Protein AF-A0AAQ4PW75-F1 (afdb_monomer)

pLDDT: mean 79.03, std 13.46, range [34.66, 91.44]

Structure (mmCIF, N/CA/C/O backbone):
data_AF-A0AAQ4PW75-F1
#
_entry.id   AF-A0AAQ4PW75-F1
#
loop_
_atom_site.group_PDB
_atom_site.id
_atom_site.type_symbol
_atom_site.label_atom_id
_atom_site.label_alt_id
_atom_site.label_comp_id
_atom_site.label_asym_id
_atom_site.label_entity_id
_atom_site.label_seq_id
_atom_site.pdbx_PDB_ins_code
_atom_site.Cartn_x
_atom_site.Cartn_y
_atom_site.Cartn_z
_atom_site.occupancy
_atom_site.B_iso_or_equiv
_atom_site.auth_seq_id
_atom_site.auth_comp_id
_atom_site.auth_asym_id
_atom_site.auth_atom_id
_atom_site.pdbx_PDB_model_num
ATOM 1 N N . MET A 1 1 ? -12.709 -13.577 1.153 1.00 59.62 1 MET A N 1
ATOM 2 C CA . MET A 1 1 ? -12.041 -13.855 2.446 1.00 59.62 1 MET A CA 1
ATOM 3 C C . MET A 1 1 ? -11.429 -12.568 2.978 1.00 59.62 1 MET A C 1
ATOM 5 O O . ME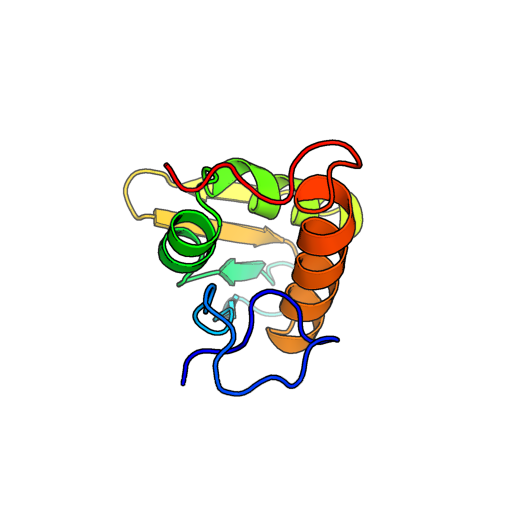T A 1 1 ? -10.491 -12.052 2.380 1.00 59.62 1 MET A O 1
ATOM 9 N N . SER A 1 2 ? -11.986 -12.029 4.055 1.00 66.00 2 SER A N 1
ATOM 10 C CA . SER A 1 2 ? -11.457 -10.877 4.794 1.00 66.00 2 SER A CA 1
ATOM 11 C C . SER A 1 2 ? -10.416 -11.337 5.820 1.00 66.00 2 SER A C 1
ATOM 13 O O . SER A 1 2 ? -10.598 -12.373 6.455 1.00 66.00 2 SER A O 1
ATOM 15 N N . VAL A 1 3 ? -9.325 -10.588 5.957 1.00 75.94 3 VAL A N 1
ATOM 16 C CA . VAL A 1 3 ? -8.239 -10.812 6.920 1.00 75.94 3 VAL A CA 1
ATOM 17 C C . VAL A 1 3 ? -8.288 -9.773 8.032 1.00 75.94 3 VAL A C 1
ATOM 19 O O . VAL A 1 3 ? -8.828 -8.682 7.852 1.00 75.94 3 VAL A O 1
ATOM 22 N N . ASN A 1 4 ? -7.725 -10.103 9.188 1.00 77.81 4 ASN A N 1
ATOM 23 C CA . ASN A 1 4 ? -7.578 -9.139 10.271 1.00 77.81 4 ASN A CA 1
ATOM 24 C C . ASN A 1 4 ? -6.607 -8.035 9.834 1.00 77.81 4 ASN A C 1
ATOM 26 O O . ASN A 1 4 ? -5.581 -8.328 9.219 1.00 77.81 4 ASN A O 1
ATOM 30 N N . VAL A 1 5 ? -6.937 -6.778 10.153 1.00 72.75 5 VAL A N 1
ATOM 31 C CA . VAL A 1 5 ? -6.083 -5.614 9.845 1.00 72.75 5 VAL A CA 1
ATOM 32 C C . VAL A 1 5 ? -4.695 -5.769 10.472 1.00 72.75 5 VAL A C 1
ATOM 34 O O . VAL A 1 5 ? -3.697 -5.426 9.849 1.00 72.75 5 VAL A O 1
ATOM 37 N N . ASN A 1 6 ? -4.622 -6.342 11.675 1.00 69.19 6 ASN A N 1
ATOM 38 C CA . ASN A 1 6 ? -3.368 -6.747 12.291 1.00 69.19 6 ASN A CA 1
ATOM 39 C C . ASN A 1 6 ? -3.220 -8.271 12.197 1.00 69.19 6 ASN A C 1
ATOM 41 O O . ASN A 1 6 ? -3.922 -9.002 12.898 1.00 69.19 6 ASN A O 1
ATOM 45 N N . ARG A 1 7 ? -2.289 -8.758 11.367 1.00 66.12 7 ARG A N 1
ATOM 46 C CA . ARG A 1 7 ? -2.040 -10.204 11.227 1.00 66.12 7 ARG A CA 1
ATOM 47 C C . ARG A 1 7 ? -1.395 -10.835 12.464 1.00 66.12 7 ARG A C 1
ATOM 49 O O . ARG A 1 7 ? -1.465 -12.050 12.603 1.00 66.12 7 ARG A O 1
ATOM 56 N N . SER A 1 8 ? -0.814 -10.047 13.378 1.00 66.00 8 SER A N 1
ATOM 57 C CA . SER A 1 8 ? -0.356 -10.566 14.678 1.00 66.00 8 SER A CA 1
ATOM 58 C C . SER A 1 8 ? -1.503 -10.892 15.631 1.00 66.00 8 SER A C 1
ATOM 60 O O . SER A 1 8 ? -1.282 -11.617 16.594 1.00 66.00 8 SER A O 1
ATOM 62 N N . VAL A 1 9 ? -2.712 -10.379 15.386 1.00 65.00 9 VAL A N 1
ATOM 63 C CA . VAL A 1 9 ? -3.882 -10.684 16.210 1.00 65.00 9 VAL A CA 1
ATOM 64 C C . VAL A 1 9 ? -4.707 -11.747 15.495 1.00 65.00 9 VAL A C 1
ATOM 66 O O . VAL A 1 9 ? -5.429 -11.456 14.543 1.00 65.00 9 VAL A O 1
ATOM 69 N N . SER A 1 10 ? -4.613 -12.990 15.963 1.00 63.88 10 SER A N 1
ATOM 70 C CA . SER A 1 10 ? -5.372 -14.145 15.459 1.00 63.88 10 SER A CA 1
ATOM 71 C C . SER A 1 10 ? -6.794 -14.245 16.034 1.00 63.88 10 SER A C 1
ATOM 73 O O . SER A 1 10 ? -7.411 -15.307 15.996 1.00 63.88 10 SER A O 1
ATOM 75 N N . ASP A 1 11 ? -7.332 -13.144 16.561 1.00 70.50 11 ASP A N 1
ATOM 76 C CA . ASP A 1 11 ? -8.665 -13.105 17.157 1.00 70.50 11 ASP A CA 1
ATOM 77 C C . ASP A 1 11 ? -9.762 -13.171 16.073 1.00 70.50 11 ASP A C 1
ATOM 79 O O . ASP A 1 11 ? -9.808 -12.341 15.160 1.00 70.50 11 ASP A O 1
ATOM 83 N N . GLN A 1 12 ? -10.655 -14.165 16.132 1.00 62.72 12 GLN A N 1
ATOM 84 C CA . GLN A 1 12 ? -11.735 -14.324 15.140 1.00 62.72 12 GLN A CA 1
ATOM 85 C C . GLN A 1 12 ? -12.798 -13.212 15.210 1.00 62.72 12 GLN A C 1
ATOM 87 O O . GLN A 1 12 ? -13.446 -12.911 14.193 1.00 62.72 12 GLN A O 1
ATOM 92 N N . PHE A 1 13 ? -12.946 -12.577 16.375 1.00 65.25 13 PHE A N 1
ATOM 93 C CA . PHE A 1 13 ? -13.875 -11.480 16.646 1.00 65.25 13 PHE A CA 1
ATOM 94 C C . PHE A 1 13 ? -13.232 -10.108 16.455 1.00 65.25 13 PHE A C 1
ATOM 96 O O . PHE A 1 13 ? -13.833 -9.091 16.810 1.00 65.25 13 PHE A O 1
ATOM 103 N N . TYR A 1 14 ? -12.039 -10.052 15.854 1.00 69.75 14 TYR A N 1
ATOM 104 C CA . TYR A 1 14 ? -11.365 -8.791 15.606 1.00 69.75 14 TYR A CA 1
ATOM 105 C C . TYR A 1 14 ? -12.280 -7.838 14.826 1.00 69.75 14 TYR A C 1
ATOM 107 O O . TYR A 1 14 ? -12.724 -8.128 13.710 1.00 69.75 14 TYR A O 1
ATOM 115 N N . ARG A 1 15 ? -12.586 -6.701 15.463 1.00 66.94 15 ARG A N 1
ATOM 116 C CA . ARG A 1 15 ? -13.609 -5.740 15.027 1.00 66.94 15 ARG A CA 1
ATOM 117 C C . ARG A 1 15 ? -13.264 -5.076 13.691 1.00 66.94 15 ARG A C 1
ATOM 119 O O . ARG A 1 15 ? -14.165 -4.707 12.946 1.00 66.94 15 ARG A O 1
ATOM 126 N N . TYR A 1 16 ? -11.973 -4.963 13.374 1.00 73.50 16 TYR A N 1
ATOM 127 C CA . TYR A 1 16 ? -11.477 -4.322 12.156 1.00 73.50 16 TYR A CA 1
ATOM 128 C C . TYR A 1 16 ? -10.938 -5.362 11.174 1.00 73.50 16 TYR A C 1
ATOM 130 O O . TYR A 1 16 ? -9.805 -5.838 11.285 1.00 73.50 16 TYR A O 1
ATOM 138 N N . LYS A 1 17 ? -11.767 -5.721 10.194 1.00 74.75 17 LYS A N 1
ATOM 139 C CA . LYS A 1 17 ? -11.396 -6.635 9.110 1.00 74.75 17 LYS A CA 1
ATOM 140 C C . LYS A 1 17 ? -11.122 -5.850 7.834 1.00 74.75 17 LYS A C 1
ATOM 142 O O . LYS A 1 17 ? -11.764 -4.845 7.554 1.00 74.75 17 LYS A O 1
ATOM 147 N N . MET A 1 18 ? -10.172 -6.342 7.057 1.00 80.69 18 MET A N 1
ATOM 148 C CA . MET A 1 18 ? -9.709 -5.760 5.806 1.00 80.69 18 MET A CA 1
ATOM 149 C C . MET A 1 18 ? -9.773 -6.835 4.709 1.00 80.69 18 MET A C 1
ATOM 151 O O . MET A 1 18 ? -9.508 -8.011 4.973 1.00 80.69 18 MET A O 1
ATOM 155 N N . PRO A 1 19 ? -10.104 -6.492 3.459 1.00 85.44 19 PRO A N 1
ATOM 156 C CA . PRO A 1 19 ? -9.975 -7.437 2.359 1.00 85.44 19 PRO A CA 1
ATOM 157 C C . PRO A 1 19 ? -8.497 -7.701 2.040 1.00 85.44 19 PRO A C 1
ATOM 159 O O . PRO A 1 19 ? -7.642 -6.835 2.219 1.00 85.44 19 PRO A O 1
ATOM 162 N N . ARG A 1 20 ? -8.170 -8.904 1.551 1.00 84.69 20 ARG A N 1
ATOM 163 C CA . ARG A 1 20 ? -6.797 -9.190 1.105 1.00 84.69 20 ARG A CA 1
ATOM 164 C C . ARG A 1 20 ? -6.412 -8.262 -0.047 1.00 84.69 20 ARG A C 1
ATOM 166 O O . ARG A 1 20 ? -7.240 -7.951 -0.906 1.00 84.69 20 ARG A O 1
ATOM 173 N N . LEU A 1 21 ? -5.151 -7.838 -0.054 1.00 87.31 21 LEU A N 1
ATOM 174 C CA . LEU A 1 21 ? -4.614 -7.017 -1.128 1.00 87.31 21 LEU A CA 1
ATOM 175 C C . LEU A 1 21 ? -4.528 -7.861 -2.401 1.00 87.31 21 LEU A C 1
ATOM 177 O O . LEU A 1 21 ? -3.968 -8.955 -2.398 1.00 87.31 21 LEU A O 1
ATOM 181 N N . ILE A 1 22 ? -5.104 -7.344 -3.484 1.00 89.00 22 ILE A N 1
ATOM 182 C CA . ILE A 1 22 ? -5.080 -7.987 -4.797 1.00 89.00 22 ILE A CA 1
ATOM 183 C C . ILE A 1 22 ? -4.183 -7.148 -5.691 1.00 89.00 22 ILE A C 1
ATOM 185 O O . ILE A 1 22 ? -4.514 -6.007 -6.027 1.00 89.00 22 ILE A O 1
ATOM 189 N N . ALA A 1 23 ? -3.052 -7.734 -6.064 1.00 89.81 23 ALA A N 1
ATOM 190 C CA . ALA A 1 23 ? -2.110 -7.164 -7.005 1.00 89.81 23 ALA A CA 1
ATOM 191 C C . ALA A 1 23 ? -2.057 -8.032 -8.260 1.00 89.81 23 ALA A C 1
ATOM 193 O O . ALA A 1 23 ? -2.043 -9.260 -8.184 1.00 89.81 23 ALA A O 1
ATOM 194 N N . LYS A 1 24 ? -2.029 -7.376 -9.413 1.00 90.44 24 LYS A N 1
ATOM 195 C CA . LYS A 1 24 ? -1.903 -7.986 -10.726 1.00 90.44 24 LYS A CA 1
ATOM 196 C C . LYS A 1 24 ? -0.637 -7.455 -11.373 1.00 90.44 24 LYS A C 1
ATOM 198 O O . LYS A 1 24 ? -0.517 -6.258 -11.607 1.00 90.44 24 LYS A O 1
ATOM 203 N N . VAL A 1 25 ? 0.296 -8.342 -11.675 1.00 90.44 25 VAL A N 1
ATOM 204 C CA . VAL A 1 25 ? 1.498 -7.971 -12.418 1.00 90.44 25 VAL A CA 1
ATOM 205 C C . VAL A 1 25 ? 1.150 -7.921 -13.905 1.00 90.44 25 VAL A C 1
ATOM 207 O O . VAL A 1 25 ? 0.628 -8.882 -14.465 1.00 90.44 25 VAL A O 1
ATOM 210 N N . GLU A 1 26 ? 1.405 -6.783 -14.537 1.00 89.00 26 GLU A N 1
ATOM 211 C CA . GLU A 1 26 ? 1.244 -6.553 -15.966 1.00 89.00 26 GLU A CA 1
ATOM 212 C C . GLU A 1 26 ? 2.586 -6.193 -16.608 1.00 89.00 26 GLU A C 1
ATOM 214 O O . GLU A 1 26 ? 3.444 -5.562 -15.999 1.00 89.00 26 GLU A O 1
ATOM 219 N N . GLY A 1 27 ? 2.768 -6.572 -17.872 1.00 84.06 27 GLY A N 1
ATOM 220 C CA . GLY A 1 27 ? 4.027 -6.372 -18.590 1.00 84.06 27 GLY A CA 1
ATOM 221 C C . GLY A 1 27 ? 5.032 -7.513 -18.399 1.00 84.06 27 GLY A C 1
ATOM 222 O O . GLY A 1 27 ? 4.869 -8.396 -17.559 1.00 84.06 27 GLY A O 1
ATOM 223 N N . LYS A 1 28 ? 6.062 -7.519 -19.248 1.00 81.81 28 LYS A N 1
ATOM 224 C CA . LYS A 1 28 ? 7.176 -8.479 -19.241 1.00 81.81 28 LYS A CA 1
ATOM 225 C C . LYS A 1 28 ? 8.473 -7.737 -19.582 1.00 81.81 28 LYS A C 1
ATOM 227 O O . LYS A 1 28 ? 8.438 -6.753 -20.321 1.00 81.81 28 LYS A O 1
ATOM 232 N N . GLY A 1 29 ? 9.606 -8.198 -19.054 1.00 83.31 29 GLY A N 1
ATOM 233 C CA . GLY A 1 29 ? 10.912 -7.561 -19.270 1.00 83.31 29 GLY A CA 1
ATOM 234 C C . GLY A 1 29 ? 11.015 -6.179 -18.611 1.00 83.31 29 GLY A C 1
ATOM 235 O O . GLY A 1 29 ? 10.548 -5.992 -17.491 1.00 83.31 29 GLY A O 1
ATOM 236 N N . ASN A 1 30 ? 11.583 -5.199 -19.320 1.00 79.31 30 ASN A N 1
ATOM 237 C CA . ASN A 1 30 ? 11.836 -3.842 -18.804 1.00 79.31 30 ASN A CA 1
ATOM 238 C C . ASN A 1 30 ? 10.570 -3.008 -18.514 1.00 79.31 30 ASN A C 1
ATOM 240 O O . ASN A 1 30 ? 10.674 -1.930 -17.940 1.00 79.31 30 ASN A O 1
ATOM 244 N N . GLY A 1 31 ? 9.384 -3.483 -18.912 1.00 83.62 31 GLY A N 1
ATOM 245 C CA . GLY A 1 31 ? 8.103 -2.789 -18.725 1.00 83.62 31 GLY A CA 1
ATOM 246 C C . GLY A 1 31 ? 7.179 -3.429 -17.688 1.00 83.62 31 GLY A C 1
ATOM 247 O O . GLY A 1 31 ? 5.965 -3.239 -17.771 1.00 83.62 31 GLY A O 1
ATOM 248 N N . ILE A 1 32 ? 7.711 -4.248 -16.775 1.00 90.94 32 ILE A N 1
ATOM 249 C CA . ILE A 1 32 ? 6.902 -4.908 -15.747 1.00 90.94 32 ILE A CA 1
ATOM 250 C C . ILE A 1 32 ? 6.398 -3.901 -14.705 1.00 90.94 32 ILE A C 1
ATOM 252 O O . ILE A 1 32 ? 7.151 -3.090 -14.162 1.00 90.94 32 ILE A O 1
ATOM 256 N N . LYS A 1 33 ? 5.100 -3.954 -14.431 1.00 91.38 33 LYS A N 1
ATOM 257 C CA . LYS A 1 33 ? 4.388 -3.067 -13.515 1.00 91.38 33 LYS A CA 1
ATOM 258 C C . LYS A 1 33 ? 3.372 -3.863 -12.720 1.00 91.38 33 LYS A C 1
ATOM 260 O O . LYS A 1 33 ? 2.732 -4.772 -13.230 1.00 91.38 33 LYS A O 1
ATOM 265 N N . THR A 1 34 ? 3.185 -3.499 -11.470 1.00 91.44 34 THR A N 1
ATOM 266 C CA . THR A 1 34 ? 2.232 -4.143 -10.579 1.00 91.44 34 THR A CA 1
ATOM 267 C C . THR A 1 34 ? 1.047 -3.220 -10.365 1.00 91.44 34 THR A C 1
ATOM 269 O O . THR A 1 34 ? 1.194 -2.111 -9.864 1.00 91.44 34 THR A O 1
ATOM 272 N N . VAL A 1 35 ? -0.137 -3.674 -10.757 1.00 90.88 35 VAL A N 1
ATOM 273 C CA . VAL A 1 35 ? -1.402 -2.958 -10.610 1.00 90.88 35 VAL A CA 1
ATOM 274 C C . VAL A 1 35 ? -2.127 -3.482 -9.379 1.00 90.88 35 VAL A C 1
ATOM 276 O O . VAL A 1 35 ? -2.482 -4.656 -9.305 1.00 90.88 35 VAL A O 1
ATOM 279 N N . ILE A 1 36 ? -2.377 -2.615 -8.410 1.00 90.75 36 ILE A N 1
ATOM 280 C CA . ILE A 1 36 ? -3.141 -2.933 -7.210 1.00 90.75 36 ILE A CA 1
ATOM 281 C C . ILE A 1 36 ? -4.603 -2.608 -7.501 1.00 90.75 36 ILE A C 1
ATOM 283 O O . ILE A 1 36 ? -4.980 -1.446 -7.643 1.00 90.75 36 ILE A O 1
ATOM 287 N N . VAL A 1 37 ? -5.420 -3.653 -7.616 1.00 89.38 37 VAL A N 1
ATOM 288 C CA . VAL A 1 37 ? -6.826 -3.537 -8.033 1.00 89.38 37 VAL A CA 1
ATOM 289 C C . VAL A 1 37 ? -7.711 -3.143 -6.853 1.00 89.38 37 VAL A C 1
ATOM 291 O O . VAL A 1 37 ? -8.602 -2.317 -6.986 1.00 89.38 37 VAL A O 1
ATOM 294 N N . ASN A 1 38 ? -7.443 -3.711 -5.676 1.00 89.56 38 ASN A N 1
ATOM 295 C CA . ASN A 1 38 ? -8.313 -3.587 -4.504 1.00 89.56 38 ASN A CA 1
ATOM 296 C C . ASN A 1 38 ? -7.852 -2.506 -3.510 1.00 89.56 38 ASN A C 1
ATOM 298 O O . ASN A 1 38 ? -8.082 -2.610 -2.305 1.00 89.56 38 ASN A O 1
ATOM 302 N N . MET A 1 39 ? -7.122 -1.497 -3.989 1.00 87.38 39 MET A N 1
ATOM 303 C CA . MET A 1 39 ? -6.489 -0.511 -3.113 1.00 87.38 39 MET A CA 1
ATOM 304 C C . MET A 1 39 ? -7.513 0.353 -2.373 1.00 87.38 39 MET A C 1
ATOM 306 O O . MET A 1 39 ? -7.329 0.659 -1.198 1.00 87.38 39 MET A O 1
ATOM 310 N N . VAL A 1 40 ? -8.598 0.729 -3.054 1.00 87.19 40 VAL A N 1
ATOM 311 C CA . VAL A 1 40 ? -9.654 1.592 -2.507 1.00 87.19 40 VAL A CA 1
ATOM 312 C C . VAL A 1 40 ? -10.379 0.913 -1.355 1.00 87.19 40 VAL A C 1
ATOM 314 O O . VAL A 1 40 ? -10.581 1.528 -0.314 1.00 87.19 40 VAL A O 1
ATOM 317 N N . ASP A 1 41 ? -10.731 -0.358 -1.508 1.00 87.19 41 ASP A N 1
ATOM 318 C CA . ASP A 1 41 ? -11.389 -1.151 -0.471 1.00 87.19 41 ASP A CA 1
ATOM 319 C C . ASP A 1 41 ? -10.503 -1.353 0.760 1.00 87.19 41 ASP A C 1
ATOM 321 O O . ASP A 1 41 ? -10.963 -1.197 1.892 1.00 87.19 41 ASP A O 1
ATOM 325 N N . VAL A 1 42 ? -9.211 -1.636 0.555 1.00 85.75 42 VAL A N 1
ATOM 326 C CA . VAL A 1 42 ? -8.240 -1.711 1.658 1.00 85.75 42 VAL A CA 1
ATOM 327 C C . VAL A 1 42 ? -8.134 -0.360 2.366 1.00 85.75 42 VAL A C 1
ATOM 329 O O . VAL A 1 42 ? -8.163 -0.294 3.591 1.00 85.75 42 VAL A O 1
ATOM 332 N N . ALA A 1 43 ? -8.059 0.731 1.608 1.00 84.31 43 ALA A N 1
ATOM 333 C CA . ALA A 1 43 ? -7.948 2.078 2.149 1.00 84.31 43 ALA A CA 1
ATOM 334 C C . ALA A 1 43 ? -9.211 2.500 2.929 1.00 84.31 43 ALA A C 1
ATOM 336 O O . ALA A 1 43 ? -9.102 3.038 4.033 1.00 84.31 43 ALA A O 1
ATOM 337 N N . LYS A 1 44 ? -10.405 2.154 2.425 1.00 83.75 44 LYS A N 1
ATOM 338 C CA . LYS A 1 44 ? -11.689 2.315 3.127 1.00 83.75 44 LYS A CA 1
ATOM 339 C C . LYS A 1 44 ? -11.715 1.543 4.443 1.00 83.75 44 LYS A C 1
ATOM 341 O O . LYS A 1 44 ? -12.096 2.111 5.460 1.00 83.75 44 LYS A O 1
ATOM 346 N N . ALA A 1 45 ? -11.252 0.291 4.455 1.00 82.94 45 ALA A N 1
ATOM 347 C CA . ALA A 1 45 ? -11.165 -0.504 5.683 1.00 82.94 45 ALA A CA 1
ATOM 348 C C . ALA A 1 45 ? -10.216 0.116 6.727 1.00 82.94 45 ALA A C 1
ATOM 350 O O . ALA A 1 45 ? -10.408 -0.069 7.926 1.00 82.94 45 ALA A O 1
ATOM 351 N N . LEU A 1 46 ? -9.212 0.873 6.277 1.00 77.88 46 LEU A N 1
ATOM 352 C CA . LEU A 1 46 ? -8.262 1.595 7.124 1.00 77.88 46 LEU A CA 1
ATOM 353 C C . LEU A 1 46 ? -8.696 3.035 7.453 1.00 77.88 46 LEU A C 1
ATOM 355 O O . LEU A 1 46 ? -7.956 3.730 8.147 1.00 77.88 46 LEU A O 1
ATOM 359 N N . ASN A 1 47 ? -9.849 3.510 6.957 1.00 78.94 47 ASN A N 1
ATOM 360 C CA . ASN A 1 47 ? -10.270 4.918 7.039 1.00 78.94 47 ASN A CA 1
ATOM 361 C C . ASN A 1 47 ? -9.181 5.913 6.585 1.00 78.94 47 ASN A C 1
ATOM 363 O O . ASN A 1 47 ? -9.019 7.010 7.129 1.00 78.94 47 ASN A O 1
ATOM 367 N N . ARG A 1 48 ? -8.391 5.534 5.579 1.00 79.12 48 ARG A N 1
ATOM 368 C CA . ARG A 1 48 ? -7.324 6.369 5.016 1.00 79.12 48 ARG A CA 1
ATOM 369 C C . ARG A 1 48 ? -7.480 6.454 3.506 1.00 79.12 48 ARG A C 1
ATOM 371 O O . ARG A 1 48 ? -7.992 5.518 2.904 1.00 79.12 48 ARG A O 1
ATOM 378 N N . PRO A 1 49 ? -7.043 7.545 2.857 1.00 84.50 49 PRO A N 1
ATOM 379 C CA . PRO A 1 49 ? -7.100 7.591 1.411 1.00 84.50 49 PRO A CA 1
ATOM 380 C C . PRO A 1 49 ? -6.026 6.671 0.799 1.00 84.50 49 PRO A C 1
ATOM 382 O O . PRO A 1 49 ? -4.913 6.578 1.327 1.00 84.50 49 PRO A O 1
ATOM 385 N N . PRO A 1 50 ? -6.329 6.009 -0.332 1.00 84.88 50 PRO A N 1
ATOM 386 C CA . PRO A 1 50 ? -5.462 5.011 -0.978 1.00 84.88 50 PRO A CA 1
ATOM 387 C C . PRO A 1 50 ? -4.143 5.585 -1.518 1.00 84.88 50 PRO A C 1
ATOM 389 O O . PRO A 1 50 ? -3.204 4.842 -1.812 1.00 84.88 50 PRO A O 1
ATOM 392 N N . THR A 1 51 ? -4.037 6.911 -1.613 1.00 85.38 51 THR A N 1
ATOM 393 C CA . THR A 1 51 ? -2.822 7.623 -2.023 1.00 85.38 51 THR A CA 1
ATOM 394 C C . THR A 1 51 ? -1.657 7.413 -1.054 1.00 85.38 51 THR A C 1
ATOM 396 O O . THR A 1 51 ? -0.523 7.278 -1.509 1.00 85.38 51 THR A O 1
ATOM 399 N N . TYR A 1 52 ? -1.908 7.323 0.258 1.00 85.88 52 TYR A N 1
ATOM 400 C CA . TYR A 1 52 ? -0.854 7.115 1.263 1.00 85.88 52 TYR A CA 1
ATOM 401 C C . TYR A 1 52 ? -0.147 5.763 1.113 1.00 85.88 52 TYR A C 1
ATOM 403 O O . TYR A 1 52 ? 1.057 5.761 0.850 1.00 85.88 52 TYR A O 1
ATOM 411 N N . PRO A 1 53 ? -0.848 4.621 1.239 1.00 86.12 53 PRO A N 1
ATOM 412 C CA . PRO A 1 53 ? -0.215 3.313 1.117 1.00 86.12 53 PRO A CA 1
ATOM 413 C C . PRO A 1 53 ? 0.384 3.079 -0.280 1.00 86.12 53 PRO A C 1
ATOM 415 O O . PRO A 1 53 ? 1.451 2.483 -0.386 1.00 86.12 53 PRO A O 1
ATOM 418 N N . THR A 1 54 ? -0.201 3.639 -1.347 1.00 86.81 54 THR A N 1
ATOM 419 C CA . THR A 1 54 ? 0.413 3.582 -2.688 1.00 86.81 54 THR A CA 1
ATOM 420 C C . THR A 1 54 ? 1.762 4.302 -2.726 1.00 86.81 54 THR A C 1
ATOM 422 O O . THR A 1 54 ? 2.745 3.767 -3.234 1.00 86.81 54 THR A O 1
ATOM 425 N N . LYS A 1 55 ? 1.838 5.511 -2.160 1.00 87.38 55 LYS A N 1
ATOM 426 C CA . LYS A 1 55 ? 3.084 6.283 -2.105 1.00 87.38 55 LYS A CA 1
ATOM 427 C C . LYS A 1 55 ? 4.128 5.619 -1.207 1.00 87.38 55 LYS A C 1
ATOM 429 O O . LYS A 1 55 ? 5.317 5.666 -1.517 1.00 87.38 55 LYS A O 1
ATOM 434 N N . PHE A 1 56 ? 3.678 4.974 -0.134 1.00 88.38 56 PHE A N 1
ATOM 435 C CA . PHE A 1 56 ? 4.525 4.180 0.747 1.00 88.38 56 PHE A CA 1
ATOM 436 C C . PHE A 1 56 ? 5.181 3.015 -0.002 1.00 88.38 56 PHE A C 1
ATOM 438 O O . PHE A 1 56 ? 6.399 2.884 0.063 1.00 88.38 56 PHE A O 1
ATOM 445 N N . PHE A 1 57 ? 4.422 2.266 -0.812 1.00 89.06 57 PHE A N 1
ATOM 446 C CA . PHE A 1 57 ? 4.992 1.221 -1.667 1.00 89.06 57 PHE A CA 1
ATOM 447 C C . PHE A 1 57 ? 6.058 1.764 -2.617 1.00 89.06 57 PHE A C 1
ATOM 449 O O . P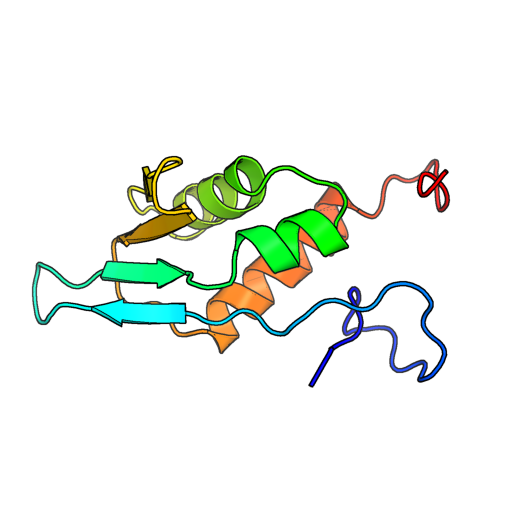HE A 1 57 ? 7.124 1.174 -2.729 1.00 89.06 57 PHE A O 1
ATOM 456 N N . GLY A 1 58 ? 5.819 2.909 -3.263 1.00 89.44 58 GLY A N 1
ATOM 457 C CA . GLY A 1 58 ? 6.828 3.529 -4.127 1.00 89.44 58 GLY A CA 1
ATOM 458 C C . GLY A 1 58 ? 8.130 3.858 -3.393 1.00 89.44 58 GLY A C 1
ATOM 459 O O . GLY A 1 58 ? 9.215 3.629 -3.922 1.00 89.44 58 GLY A O 1
ATOM 460 N N . CYS A 1 59 ? 8.023 4.353 -2.158 1.00 88.69 59 CYS A N 1
ATOM 461 C CA . CYS A 1 59 ? 9.175 4.694 -1.329 1.00 88.69 59 CYS A CA 1
ATOM 462 C C . CYS A 1 59 ? 9.937 3.451 -0.842 1.00 88.69 59 CYS A C 1
ATOM 464 O O . CYS A 1 59 ? 11.158 3.420 -0.963 1.00 88.69 59 CYS A O 1
ATOM 466 N N . GLU A 1 60 ? 9.239 2.420 -0.354 1.00 87.81 60 GLU A N 1
ATOM 467 C CA . GLU A 1 60 ? 9.867 1.164 0.090 1.00 87.81 60 GLU A CA 1
ATOM 468 C C . GLU A 1 60 ? 10.515 0.388 -1.058 1.00 87.81 60 GLU A C 1
ATOM 470 O O . GLU A 1 60 ? 11.579 -0.203 -0.899 1.00 87.81 60 GLU A O 1
ATOM 475 N N . LEU A 1 61 ? 9.872 0.388 -2.224 1.00 86.75 61 LEU A N 1
ATOM 476 C CA . LEU A 1 61 ? 10.316 -0.380 -3.383 1.00 86.75 61 LEU A CA 1
ATOM 477 C C . LEU A 1 61 ? 11.322 0.383 -4.250 1.00 86.75 61 LEU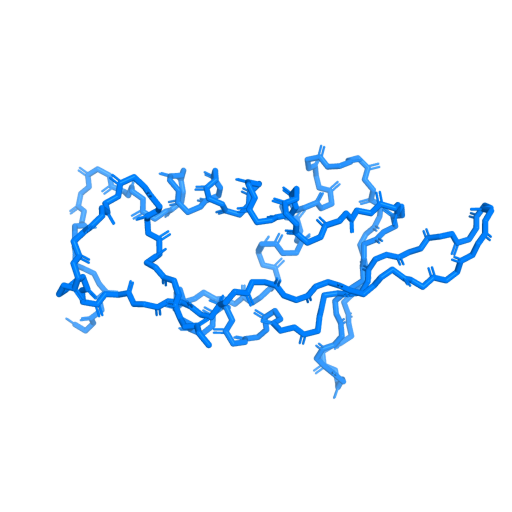 A C 1
ATOM 479 O O . LEU A 1 61 ? 11.840 -0.185 -5.208 1.00 86.75 61 LEU A O 1
ATOM 483 N N . GLY A 1 62 ? 11.570 1.665 -3.956 1.00 88.62 62 GLY A N 1
ATOM 484 C CA . GLY A 1 62 ? 12.390 2.537 -4.798 1.00 88.62 62 GLY A CA 1
ATOM 485 C C . GLY A 1 62 ? 11.829 2.684 -6.217 1.00 88.62 62 GLY A C 1
ATOM 486 O O . GLY A 1 62 ? 12.585 2.849 -7.172 1.00 88.62 62 GLY A O 1
ATOM 487 N N . ALA A 1 63 ? 10.507 2.581 -6.369 1.00 87.94 63 ALA A N 1
ATOM 488 C CA . ALA A 1 63 ? 9.828 2.524 -7.654 1.00 87.94 63 ALA A CA 1
ATOM 489 C C . ALA A 1 63 ? 8.912 3.732 -7.860 1.00 87.94 63 ALA A C 1
ATOM 491 O O . ALA A 1 63 ? 8.241 4.210 -6.942 1.00 87.94 63 ALA A O 1
ATOM 492 N N . GLN A 1 64 ? 8.825 4.201 -9.105 1.00 87.25 64 GLN A N 1
ATOM 493 C CA . GLN A 1 64 ? 7.813 5.188 -9.465 1.00 87.25 64 GLN A CA 1
ATOM 494 C C . GLN A 1 64 ? 6.413 4.573 -9.361 1.00 87.25 64 GLN A C 1
ATOM 496 O O . GLN A 1 64 ? 6.183 3.423 -9.747 1.00 87.25 64 GLN A O 1
ATOM 501 N N . THR A 1 65 ? 5.481 5.365 -8.838 1.00 89.19 65 THR A N 1
ATOM 502 C CA . THR A 1 65 ? 4.074 4.993 -8.695 1.00 89.19 65 THR A CA 1
ATOM 503 C C . THR A 1 65 ? 3.212 5.906 -9.546 1.00 89.19 65 THR A C 1
ATOM 505 O O . THR A 1 65 ? 3.467 7.105 -9.652 1.00 89.19 65 THR A O 1
ATOM 508 N N . GLN A 1 66 ? 2.193 5.327 -10.164 1.00 87.12 66 GLN A N 1
ATOM 509 C CA . GLN A 1 66 ? 1.216 6.028 -10.975 1.00 87.12 66 GLN A CA 1
ATOM 510 C C . GLN A 1 66 ? -0.167 5.751 -10.396 1.00 87.12 66 GLN A C 1
ATOM 512 O O . GLN A 1 66 ? -0.538 4.606 -10.144 1.00 87.12 66 GLN A O 1
ATOM 517 N N . PHE A 1 67 ? -0.913 6.815 -10.143 1.00 84.81 67 PHE A N 1
ATOM 518 C CA . PHE A 1 67 ? -2.239 6.762 -9.548 1.00 84.81 67 PHE A CA 1
ATOM 519 C C . PHE A 1 67 ? -3.224 7.395 -10.523 1.00 84.81 67 PHE A C 1
ATOM 521 O O . PHE A 1 67 ? -3.086 8.559 -10.891 1.00 84.81 67 PHE A O 1
ATOM 528 N N . ASP A 1 68 ? -4.210 6.614 -10.946 1.00 84.00 68 ASP A N 1
ATOM 529 C CA . ASP A 1 68 ? -5.311 7.084 -11.770 1.00 84.00 68 ASP A CA 1
ATOM 530 C C . ASP A 1 68 ? -6.580 7.114 -10.916 1.00 84.00 68 ASP A C 1
ATOM 532 O O . ASP A 1 68 ? -7.246 6.097 -10.724 1.00 84.00 68 ASP A O 1
ATOM 536 N N . SER A 1 69 ? -6.903 8.291 -10.374 1.00 75.62 69 SER A N 1
ATOM 537 C CA . SER A 1 69 ? -8.086 8.486 -9.522 1.00 75.62 69 SER A CA 1
ATOM 538 C C . SER A 1 69 ? -9.414 8.373 -10.279 1.00 75.62 69 SER A C 1
ATOM 540 O O . SER A 1 69 ? -10.461 8.382 -9.647 1.00 75.62 69 SER A O 1
ATOM 542 N N . LYS A 1 70 ? -9.400 8.320 -11.619 1.00 79.50 70 LYS A N 1
ATOM 543 C CA . LYS A 1 70 ? -10.619 8.178 -12.434 1.00 79.50 70 LYS A CA 1
ATOM 544 C C . LYS A 1 70 ? -11.053 6.722 -12.567 1.00 79.50 70 LYS A C 1
ATOM 546 O O . LYS A 1 70 ? -12.245 6.454 -12.633 1.00 79.50 70 LYS A O 1
ATOM 551 N N . ASN A 1 71 ? -10.093 5.804 -12.634 1.00 81.00 71 ASN A N 1
ATOM 552 C CA . ASN A 1 71 ? -10.334 4.369 -12.767 1.00 81.00 71 ASN A CA 1
ATOM 553 C C . ASN A 1 71 ? -9.995 3.591 -11.489 1.00 81.00 71 ASN A C 1
ATOM 555 O O . ASN A 1 71 ? -9.961 2.361 -11.531 1.00 81.00 71 ASN A O 1
ATOM 559 N N . ASP A 1 72 ? -9.662 4.291 -10.399 1.00 81.56 72 ASP A N 1
ATOM 560 C CA . ASP A 1 72 ? -9.204 3.701 -9.137 1.00 81.56 72 ASP A CA 1
ATOM 561 C C . ASP A 1 72 ? -8.029 2.723 -9.329 1.00 81.56 72 ASP A C 1
ATOM 563 O O . ASP A 1 72 ? -7.895 1.705 -8.646 1.00 81.56 72 ASP A O 1
ATOM 567 N N . ARG A 1 73 ? -7.156 3.027 -10.299 1.00 84.44 73 ARG A N 1
ATOM 568 C CA . ARG A 1 73 ? -6.012 2.185 -10.660 1.00 84.44 73 ARG A CA 1
ATOM 569 C C . ARG A 1 73 ? -4.739 2.711 -10.019 1.00 84.44 73 ARG A C 1
ATOM 571 O O . ARG A 1 73 ? -4.290 3.818 -10.312 1.00 84.44 73 ARG A O 1
ATOM 578 N N . TYR A 1 74 ? -4.115 1.867 -9.204 1.00 89.81 74 TYR A N 1
ATOM 579 C CA . TYR A 1 74 ? -2.850 2.163 -8.536 1.00 89.81 74 TYR A CA 1
ATOM 580 C C . TYR A 1 74 ? -1.772 1.253 -9.098 1.00 89.81 74 TYR A C 1
ATOM 582 O O . TYR A 1 74 ? -1.878 0.033 -9.023 1.00 89.81 74 TYR A O 1
ATOM 590 N N . ILE A 1 75 ? -0.750 1.845 -9.702 1.00 89.81 75 ILE A N 1
ATOM 591 C CA . ILE A 1 75 ? 0.289 1.136 -10.439 1.00 89.81 75 ILE A CA 1
ATOM 592 C C . ILE A 1 75 ? 1.631 1.441 -9.785 1.00 89.81 75 ILE A C 1
ATOM 594 O O . ILE A 1 75 ? 1.966 2.595 -9.524 1.00 89.81 75 ILE A O 1
ATOM 598 N N . VAL A 1 76 ? 2.410 0.399 -9.537 1.00 91.38 76 VAL A N 1
ATOM 599 C CA . VAL A 1 76 ? 3.764 0.471 -8.993 1.00 91.38 76 VAL A CA 1
ATOM 600 C C . VAL A 1 76 ? 4.707 -0.158 -10.006 1.00 91.38 76 VAL A C 1
ATOM 602 O O . VAL A 1 76 ? 4.468 -1.279 -10.452 1.00 91.38 76 VAL A O 1
ATOM 605 N N . ASN A 1 77 ? 5.775 0.539 -10.385 1.00 89.62 77 ASN A N 1
ATOM 606 C CA . ASN A 1 77 ? 6.767 -0.045 -11.283 1.00 89.62 77 ASN A CA 1
ATOM 607 C C . ASN A 1 77 ? 7.495 -1.224 -10.619 1.00 89.62 77 ASN A C 1
ATOM 609 O O . ASN A 1 77 ? 7.792 -1.217 -9.422 1.00 89.62 77 ASN A O 1
ATOM 613 N N . GLY A 1 78 ? 7.786 -2.248 -11.417 1.00 89.06 78 GLY A N 1
ATOM 614 C CA . GLY A 1 78 ? 8.417 -3.475 -10.955 1.00 89.06 78 GLY A CA 1
ATOM 615 C C . GLY A 1 78 ? 7.452 -4.647 -10.772 1.00 89.06 78 GLY A C 1
ATOM 616 O O . GLY A 1 78 ? 6.231 -4.540 -10.919 1.00 89.06 78 GLY A O 1
ATOM 617 N N . SER A 1 79 ? 8.058 -5.793 -10.474 1.00 88.50 79 SER A N 1
ATOM 618 C CA . SER A 1 79 ? 7.413 -7.088 -10.273 1.00 88.50 79 SER A CA 1
ATOM 619 C C . SER A 1 79 ? 7.212 -7.339 -8.785 1.00 88.50 79 SER A C 1
ATOM 621 O O . SER A 1 79 ? 8.139 -7.791 -8.111 1.00 88.50 79 SER A O 1
ATOM 623 N N . HIS A 1 80 ? 6.010 -7.076 -8.280 1.00 88.75 80 HIS A N 1
ATOM 624 C CA . HIS A 1 80 ? 5.688 -7.267 -6.870 1.00 88.75 80 HIS A CA 1
ATOM 625 C C . HIS A 1 80 ? 4.500 -8.205 -6.725 1.00 88.75 80 HIS A C 1
ATOM 627 O O . HIS A 1 80 ? 3.415 -7.970 -7.252 1.00 88.75 80 HIS A O 1
ATOM 633 N N . GLU A 1 81 ? 4.709 -9.289 -5.990 1.00 88.62 81 GLU A N 1
ATOM 634 C CA . GLU A 1 81 ? 3.637 -10.222 -5.676 1.00 88.62 81 GLU A CA 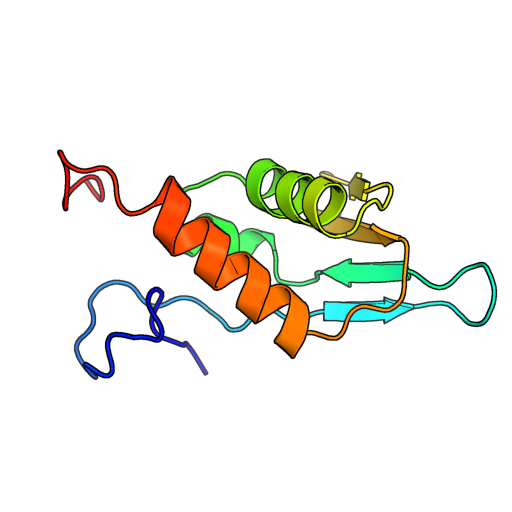1
ATOM 635 C C . GLU A 1 81 ? 2.735 -9.664 -4.572 1.00 88.62 81 GLU A C 1
ATOM 637 O O . GLU A 1 81 ? 3.181 -8.936 -3.677 1.00 88.62 81 GLU A O 1
ATOM 642 N N . ALA A 1 82 ? 1.462 -10.068 -4.591 1.00 87.38 82 ALA A N 1
ATOM 643 C CA . ALA A 1 82 ? 0.473 -9.637 -3.605 1.00 87.38 82 ALA A CA 1
ATOM 644 C C . ALA A 1 82 ? 0.918 -9.920 -2.159 1.00 87.38 82 ALA A C 1
ATOM 646 O O . ALA A 1 82 ? 0.716 -9.081 -1.287 1.00 87.38 82 ALA A O 1
ATOM 647 N N . ASN A 1 83 ? 1.590 -11.052 -1.916 1.00 88.25 83 ASN A N 1
ATOM 648 C CA . ASN A 1 83 ? 2.091 -11.423 -0.589 1.00 88.25 83 ASN A CA 1
ATOM 649 C C . ASN A 1 83 ? 3.112 -10.414 -0.043 1.00 88.25 83 ASN A C 1
ATOM 651 O O . ASN A 1 83 ? 3.042 -10.048 1.127 1.00 88.25 83 ASN A O 1
ATOM 655 N N . LYS A 1 84 ? 4.032 -9.932 -0.889 1.00 89.12 84 LYS A N 1
ATOM 656 C CA . LYS A 1 84 ? 5.082 -8.989 -0.481 1.00 89.12 84 LYS A CA 1
ATOM 657 C C . LYS A 1 84 ? 4.518 -7.595 -0.220 1.00 89.12 84 LYS A C 1
ATOM 659 O O . LYS A 1 84 ? 4.840 -6.983 0.793 1.00 89.12 84 LYS A O 1
ATOM 664 N N . LEU A 1 85 ? 3.607 -7.138 -1.080 1.00 88.62 85 LEU A N 1
ATOM 665 C CA . LEU A 1 85 ? 2.870 -5.888 -0.867 1.00 88.62 85 LEU A CA 1
ATOM 666 C C . LEU A 1 85 ? 2.014 -5.940 0.399 1.00 88.62 85 LEU A C 1
ATOM 668 O O . LEU A 1 85 ? 1.909 -4.952 1.120 1.00 88.62 85 LEU A O 1
ATOM 672 N N . GLN A 1 86 ? 1.417 -7.094 0.693 1.00 87.38 86 GLN A N 1
ATOM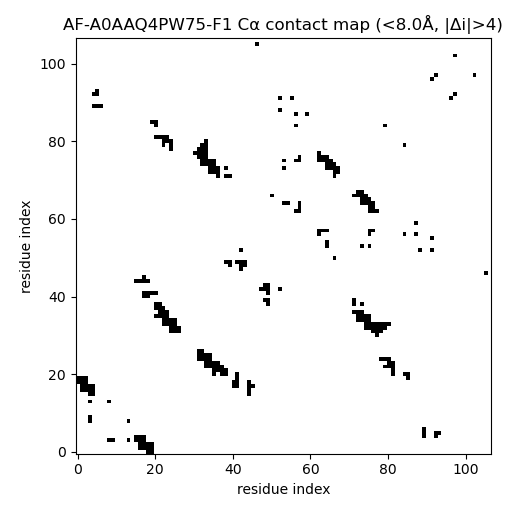 673 C CA . GLN A 1 86 ? 0.648 -7.284 1.914 1.00 87.38 86 GLN A CA 1
ATOM 674 C C . GLN A 1 86 ? 1.533 -7.224 3.168 1.00 87.38 86 GLN A C 1
ATOM 676 O O . GLN A 1 86 ? 1.072 -6.743 4.200 1.00 87.38 86 GLN A O 1
ATOM 681 N N . ASP A 1 87 ? 2.793 -7.654 3.076 1.00 87.88 87 ASP A N 1
ATOM 682 C CA . ASP A 1 87 ? 3.758 -7.546 4.171 1.00 87.88 87 ASP A CA 1
ATOM 683 C C . ASP A 1 87 ? 4.177 -6.104 4.464 1.00 87.88 87 ASP A C 1
ATOM 685 O O . ASP A 1 87 ? 4.085 -5.642 5.601 1.00 87.88 87 ASP A O 1
ATOM 689 N N . MET A 1 88 ? 4.496 -5.353 3.411 1.00 88.25 88 MET A N 1
ATOM 690 C CA . MET A 1 88 ? 4.761 -3.912 3.489 1.00 88.25 88 MET A CA 1
ATOM 691 C C . MET A 1 88 ? 3.559 -3.150 4.052 1.00 88.25 88 MET A C 1
ATOM 693 O O . MET A 1 88 ? 3.699 -2.279 4.910 1.00 88.25 88 MET A O 1
ATOM 697 N N . LEU A 1 89 ? 2.347 -3.514 3.624 1.00 85.62 89 LEU A N 1
ATOM 698 C CA . LEU A 1 89 ? 1.121 -2.908 4.133 1.00 85.62 89 LEU A CA 1
ATOM 699 C C . LEU A 1 89 ? 0.911 -3.200 5.629 1.00 85.62 89 LEU A C 1
ATOM 701 O O . LEU A 1 89 ? 0.465 -2.317 6.353 1.00 85.62 89 LEU A O 1
ATOM 705 N N . ASP A 1 90 ? 1.258 -4.392 6.117 1.00 83.81 90 ASP A N 1
ATOM 706 C CA . ASP A 1 90 ? 1.226 -4.708 7.554 1.00 83.81 90 ASP A CA 1
ATOM 707 C C . ASP A 1 90 ? 2.216 -3.829 8.332 1.00 83.81 90 ASP A C 1
ATOM 709 O O . ASP A 1 90 ? 1.859 -3.261 9.364 1.00 83.81 90 ASP A O 1
ATOM 713 N N . GLY A 1 91 ? 3.421 -3.623 7.791 1.00 83.19 91 GLY A N 1
ATOM 714 C CA . GLY A 1 91 ? 4.395 -2.668 8.320 1.00 83.19 91 GLY A CA 1
ATOM 715 C C . GLY A 1 91 ? 3.852 -1.236 8.363 1.00 83.19 91 GLY A C 1
ATOM 716 O O . GLY A 1 91 ? 3.980 -0.556 9.384 1.00 83.19 91 GLY A O 1
ATOM 717 N N . PHE A 1 92 ? 3.176 -0.794 7.298 1.00 84.12 92 PHE A N 1
ATOM 718 C CA . PHE A 1 92 ? 2.498 0.503 7.246 1.00 84.12 92 PHE A CA 1
ATOM 719 C C . PHE A 1 92 ? 1.417 0.616 8.322 1.00 84.12 92 PHE A C 1
ATOM 721 O O . PHE A 1 92 ? 1.399 1.591 9.067 1.00 84.12 92 PHE A O 1
ATOM 728 N N . ILE A 1 93 ? 0.547 -0.388 8.449 1.00 79.56 93 ILE A N 1
ATOM 729 C CA . ILE A 1 93 ? -0.521 -0.423 9.454 1.00 79.56 93 ILE A CA 1
ATOM 730 C C . ILE A 1 93 ? 0.080 -0.390 10.861 1.00 79.56 93 ILE A C 1
ATOM 732 O O . ILE A 1 93 ? -0.340 0.417 11.679 1.00 79.56 93 ILE A O 1
ATOM 736 N N . ARG A 1 94 ? 1.125 -1.166 11.157 1.00 76.75 94 ARG A N 1
ATOM 737 C CA . ARG A 1 94 ? 1.791 -1.099 12.469 1.00 76.75 94 ARG A CA 1
ATOM 738 C C . ARG A 1 94 ? 2.372 0.276 12.764 1.00 76.75 94 ARG A C 1
ATOM 740 O O . ARG A 1 94 ? 2.287 0.742 13.892 1.00 76.75 94 ARG A O 1
ATOM 747 N N . LYS A 1 95 ? 2.969 0.922 11.764 1.00 73.25 95 LYS A N 1
ATOM 748 C CA . LYS A 1 95 ? 3.705 2.179 11.946 1.00 73.25 95 LYS A CA 1
ATOM 749 C C . LYS A 1 95 ? 2.798 3.412 11.938 1.00 73.25 95 LYS A C 1
ATOM 751 O O . LYS A 1 95 ? 3.103 4.386 12.615 1.00 73.25 95 LYS A O 1
ATOM 756 N N . PHE A 1 96 ? 1.686 3.365 11.202 1.00 66.44 96 PHE A N 1
ATOM 757 C CA . PHE A 1 96 ? 0.741 4.477 11.040 1.00 66.44 96 PHE A CA 1
ATOM 758 C C . PHE A 1 96 ? -0.614 4.272 11.734 1.00 66.44 96 PHE A C 1
ATOM 760 O O . PHE A 1 96 ? -1.294 5.262 12.001 1.00 66.44 96 PHE A O 1
ATOM 767 N N . SER A 1 97 ? -1.033 3.036 12.026 1.00 60.59 97 SER A N 1
ATOM 768 C CA . SER A 1 97 ? -2.279 2.738 12.756 1.00 60.59 97 SER A CA 1
ATOM 769 C C . SER A 1 97 ? -2.068 2.548 14.259 1.00 60.59 97 SER A C 1
ATOM 771 O O . SER A 1 97 ? -3.044 2.623 15.001 1.00 60.59 97 SER A O 1
ATOM 773 N N . VAL A 1 98 ? -0.836 2.330 14.730 1.00 52.91 98 VAL A N 1
ATOM 774 C CA . VAL A 1 98 ? -0.526 2.296 16.166 1.00 52.91 98 VAL A CA 1
ATOM 775 C C . VAL A 1 98 ? 0.002 3.666 16.571 1.00 52.91 98 VAL A C 1
ATOM 777 O O . VAL A 1 98 ? 1.197 3.886 16.743 1.00 52.91 98 VAL A O 1
ATOM 780 N N . CYS A 1 99 ? -0.902 4.633 16.683 1.00 46.75 99 CYS A N 1
ATOM 781 C CA . CYS A 1 99 ? -0.582 5.845 17.419 1.00 46.75 99 CYS A CA 1
ATOM 782 C C . CYS A 1 99 ? -0.628 5.502 18.915 1.00 46.75 99 CYS A C 1
ATOM 784 O O . CYS 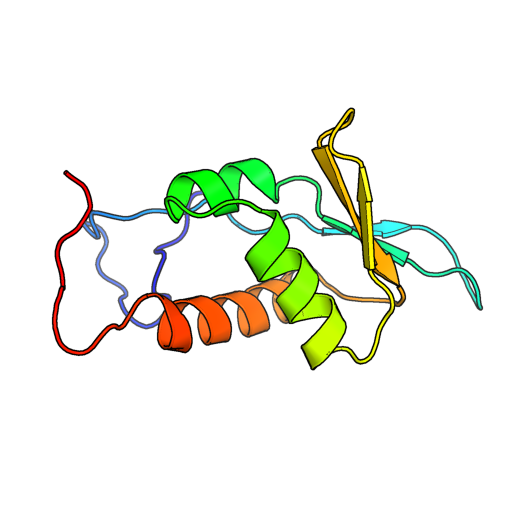A 1 99 ? -1.636 4.977 19.389 1.00 46.75 99 CYS A O 1
ATOM 786 N N . GLY A 1 100 ? 0.432 5.821 19.666 1.00 50.84 100 GLY A N 1
ATOM 787 C CA . GLY A 1 100 ? 0.546 5.612 21.120 1.00 50.84 100 GLY A CA 1
ATOM 788 C C . GLY A 1 100 ? -0.426 6.427 21.986 1.00 50.84 100 GLY A C 1
ATOM 789 O O . GLY A 1 100 ? -0.164 6.622 23.165 1.00 50.84 100 GLY A O 1
ATOM 790 N N . LEU A 1 101 ? -1.526 6.922 21.415 1.00 44.09 101 LEU A N 1
ATOM 791 C CA . LEU A 1 101 ? -2.518 7.753 22.096 1.00 44.09 101 LEU A CA 1
ATOM 792 C C . LEU A 1 101 ? -3.972 7.446 21.724 1.00 44.09 101 LEU A C 1
ATOM 794 O O . LEU A 1 101 ? -4.862 8.005 22.352 1.00 44.09 101 LEU A O 1
ATOM 798 N N . CYS A 1 102 ? -4.258 6.565 20.761 1.00 46.62 102 CYS A N 1
ATOM 799 C CA . CYS A 1 102 ? -5.647 6.264 20.410 1.00 46.62 102 CYS A CA 1
ATOM 800 C C . CYS A 1 102 ? -5.800 4.875 19.791 1.00 46.62 102 CYS A C 1
ATOM 802 O O . CYS A 1 102 ? -5.558 4.674 18.604 1.00 46.62 102 CYS A O 1
ATOM 804 N N . PHE A 1 103 ? -6.327 3.947 20.588 1.00 42.03 103 PHE A N 1
ATOM 805 C CA . PHE A 1 103 ? -7.025 2.756 20.097 1.00 42.03 103 PHE A CA 1
ATOM 806 C C . PHE A 1 103 ? -8.438 3.070 19.556 1.00 42.03 103 PHE A C 1
A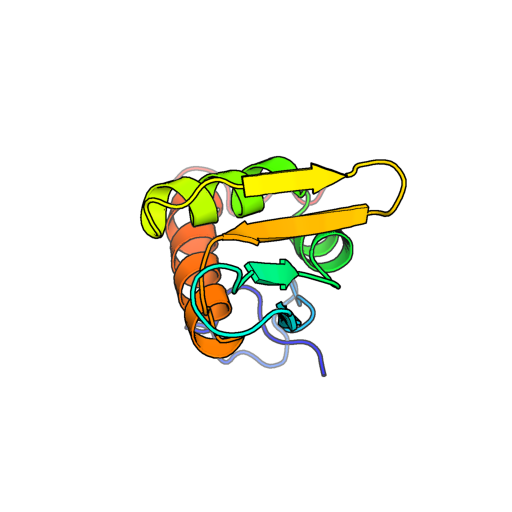TOM 808 O O . PHE A 1 103 ? -9.175 2.153 19.204 1.00 42.03 103 PHE A O 1
ATOM 815 N N . GLN A 1 104 ? -8.837 4.342 19.451 1.00 53.50 104 GLN A N 1
ATOM 816 C CA . GLN A 1 104 ? -10.163 4.730 18.974 1.00 53.50 104 GLN A CA 1
ATOM 817 C C . GLN A 1 104 ? -10.116 6.037 18.184 1.00 53.50 104 GLN A C 1
ATOM 819 O 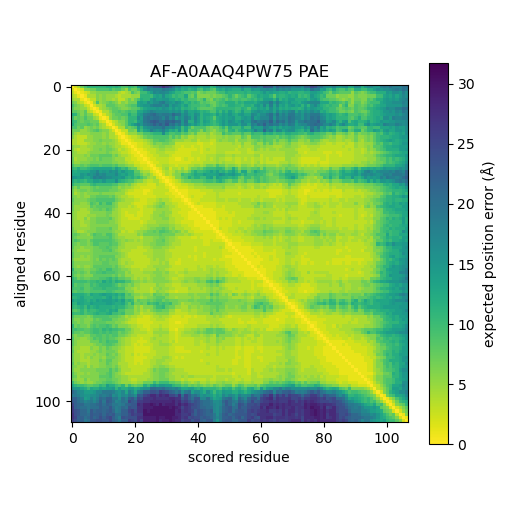O . GLN A 1 104 ? -10.071 7.131 18.728 1.00 53.50 104 GLN A O 1
ATOM 824 N N . SER A 1 105 ? -10.172 5.915 16.865 1.00 41.06 105 SER A N 1
ATOM 825 C CA . SER A 1 105 ? -10.951 6.843 16.044 1.00 41.06 105 SER A CA 1
ATOM 826 C C . SER A 1 105 ? -11.505 6.068 14.855 1.00 41.06 105 SER A C 1
ATOM 828 O O . SER A 1 105 ? -11.105 6.232 13.706 1.00 41.06 105 SER A O 1
ATOM 830 N N . PHE A 1 106 ? -12.413 5.155 15.183 1.00 42.22 106 PHE A N 1
ATOM 831 C CA . PHE A 1 106 ? -13.530 4.806 14.321 1.00 42.22 106 PHE A CA 1
ATOM 832 C C . PHE A 1 106 ? -14.776 5.248 15.095 1.00 42.22 106 PHE A C 1
ATOM 834 O O . PHE A 1 106 ? -15.292 4.480 15.903 1.00 42.22 106 PHE A O 1
ATOM 841 N N . ASN A 1 107 ? -15.180 6.490 14.804 1.00 34.66 107 ASN A N 1
ATOM 842 C CA . ASN A 1 107 ? -16.295 7.266 15.363 1.00 34.66 107 ASN A CA 1
ATOM 843 C C . ASN A 1 107 ? -16.118 7.797 16.791 1.00 34.66 107 ASN A C 1
ATOM 845 O O . ASN A 1 107 ? -15.903 6.986 17.715 1.00 34.66 107 ASN A O 1
#

Organism: NCBI:txid481459

Solvent-accessible surface area (backbone atoms only — not comparable to full-atom values): 6307 Å² total; per-residue (Å²): 122,71,38,55,62,51,79,88,53,85,57,89,78,55,88,58,56,23,58,64,67,44,48,45,71,43,71,67,78,99,59,26,26,19,34,31,67,42,43,59,60,39,17,57,58,65,77,41,68,45,66,56,65,50,52,47,49,21,64,77,66,75,27,66,62,49,76,39,85,89,76,59,41,37,34,36,53,39,87,54,54,35,71,59,55,47,50,53,47,43,52,47,43,58,68,71,61,56,50,99,82,48,100,70,83,81,127

InterPro domains:
  IPR002735 Translation initiation factor IF2/IF5 domain [PF01873] (8-102)
  IPR002735 Translation initiation factor IF2/IF5 domain [SM00653] (13-105)
  IPR016189 Translation initiation factor IF2/IF5, N-terminal [SSF100966] (3-99)
  IPR045196 Translation initiation factor IF2/IF5 [PTHR23001] (4-102)

Nearest PDB structures (foldseek):
  2e9h-assembly1_A  TM=9.301E-01  e=1.458E-15  Homo sapiens
  8pj2-assembly1_z  TM=9.522E-01  e=1.091E-14  Homo sapiens
  6fyx-assembly1_m  TM=8.935E-01  e=1.023E-10  Saccharomyces cerevisiae S288C
  8pj3-assembly1_z  TM=8.935E-01  e=5.910E-11  Homo sapiens
  8cas-assembly1_m  TM=9.079E-01  e=2.001E-10  Saccharomy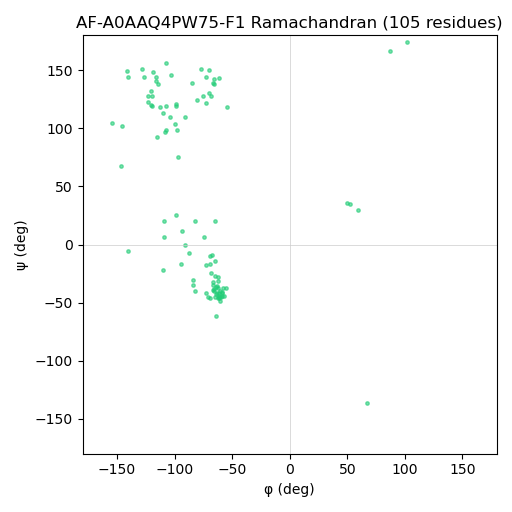ces cerevisiae W303

Foldseek 3Di:
DWDALANVDPDPVRVQTARQWDWDWDDDDQAIKIKTQCQCRRCVSVVHHSVVLLVLCCVVVVWDWDADPVNRIIMTPDDDDSVRSRVSSNVVCVVPVPDVPDPDDPD

Mean predicted aligned error: 7.9 Å

Radius of gyration: 14.23 Å; Cα contacts (8 Å, |Δi|>4): 158; chains: 1; bounding box: 29×23×41 Å

Secondary structure (DSSP, 8-state):
-EEESSTT---TT-S-EEEPP-EEEE--GGG-EEEESSHHHHHHHTTS-THHHHHHHHHHHT--EEEETTTTEEEEES---HHHHHHHHHHHHHHHH--TT-S----

Sequence (107 aa):
MSVNVNRSVSDQFYRYKMPRLIAKVEGKGNGIKTVIVNMVDVAKALNRPPTYPTKFFGCELGAQTQFDSKNDRYIVNGSHEANKLQDMLDGFIRKFSVCGLCFQSFN